Protein AF-A0AAV7IXD5-F1 (afdb_monomer_lite)

pLDDT: mean 86.64, std 13.39, range [49.97, 96.81]

Secondary structure (DSSP, 8-state):
--SHHHHHHHHHHHHHHHHHHHHHHHHHHHHHHHHHHT-HHHHTT-EEE-SSTT---EEEHHHHHHHHTSSSHHHHHHHHHHHHS-HHHHHH-BSS-B--SS-TTSPPBPBP-HHHHHHHH---

Foldseek 3Di:
DPPVVVVVVVVVVVVVVVVVVVVVVVVVVVVVVVVVVVPVVVQQPDWDQFADVPLPQIFGPVLQVVLVPDPDLVSSLVSLCPRRDDPVLVVQADQPW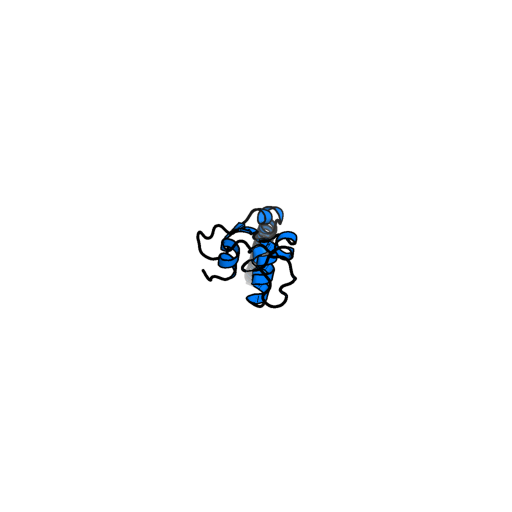AADPVDNPDDTGHHDDVSSVCRSPVHD

Sequence (124 aa):
MHKLLSDDRSLKQILLNLSEDIKLVKRVQLNMLKAQEANPARQTNQQVEIGHQGSNVFVTQQQWDTANSRDSYWSMSVSLIHALFDTEVLLESNLRGGLSKIDKNTPKRPALNPHIVTAITGKP

InterPro domains:
  IPR018379 BEN domain [PS51457] (54-124)

Organism: Cotesia glomerata (NCBI:txid32391)

Structure (mmCIF, N/CA/C/O backbone):
data_AF-A0AAV7IXD5-F1
#
_entry.id   AF-A0AAV7IXD5-F1
#
loop_
_atom_site.group_PDB
_atom_site.id
_atom_site.type_symbol
_atom_site.label_atom_id
_atom_site.label_alt_id
_atom_site.label_comp_id
_atom_site.label_asym_id
_atom_site.label_entity_id
_atom_site.label_seq_id
_atom_site.pdbx_PDB_ins_code
_atom_site.Cartn_x
_atom_site.Cartn_y
_atom_site.Cartn_z
_atom_site.occupancy
_atom_site.B_iso_or_equiv
_atom_site.auth_seq_id
_atom_site.auth_comp_id
_atom_site.auth_asym_id
_atom_site.auth_atom_id
_atom_site.pdbx_PDB_model_num
ATOM 1 N N . MET A 1 1 ? -53.427 -6.142 55.718 1.00 52.75 1 MET A N 1
ATOM 2 C CA . MET A 1 1 ? -52.078 -6.629 55.345 1.00 52.75 1 MET A CA 1
ATOM 3 C C . MET A 1 1 ? -51.808 -6.577 53.823 1.00 52.75 1 MET A C 1
ATOM 5 O O . MET A 1 1 ? -50.949 -7.299 53.350 1.00 52.75 1 MET A O 1
ATOM 9 N N . HIS A 1 2 ? -52.500 -5.724 53.043 1.00 54.69 2 HIS A N 1
ATOM 10 C CA . HIS A 1 2 ? -52.436 -5.738 51.564 1.00 54.69 2 HIS A CA 1
ATOM 11 C C . HIS A 1 2 ? -51.703 -4.537 50.922 1.00 54.69 2 HIS A C 1
ATOM 13 O O . HIS A 1 2 ? -51.354 -4.604 49.750 1.00 54.69 2 HIS A O 1
ATOM 19 N N . LYS A 1 3 ? -51.444 -3.449 51.669 1.00 55.59 3 LYS A N 1
ATOM 20 C CA . LYS A 1 3 ? -50.799 -2.223 51.146 1.00 55.59 3 LYS A CA 1
ATOM 21 C C . LYS A 1 3 ? -49.271 -2.342 51.014 1.00 55.59 3 LYS A C 1
ATOM 23 O O . LYS A 1 3 ? -48.718 -1.948 49.999 1.00 55.59 3 LYS A O 1
ATOM 28 N N . LEU A 1 4 ? -48.616 -2.987 51.983 1.00 53.06 4 LEU A N 1
ATOM 29 C CA . LEU A 1 4 ? -47.150 -3.123 52.053 1.00 53.06 4 LEU A CA 1
ATOM 30 C C . LEU A 1 4 ? -46.530 -3.937 50.899 1.00 53.06 4 LEU A C 1
ATOM 32 O O . LEU A 1 4 ? -45.408 -3.667 50.490 1.00 53.06 4 LEU A O 1
ATOM 36 N N . LEU A 1 5 ? -47.260 -4.910 50.344 1.00 54.75 5 LEU A N 1
ATOM 37 C CA . LEU A 1 5 ? -46.796 -5.737 49.217 1.00 54.75 5 LEU A CA 1
ATOM 38 C C . LEU A 1 5 ? -46.858 -5.010 47.861 1.00 54.75 5 LEU A C 1
ATOM 40 O O . LEU A 1 5 ? -46.148 -5.386 46.930 1.00 54.75 5 LEU A O 1
ATOM 44 N N . SER A 1 6 ? -47.703 -3.982 47.736 1.00 59.38 6 SER A N 1
ATOM 45 C CA . SER A 1 6 ? -47.872 -3.224 46.488 1.00 59.38 6 SER A CA 1
ATOM 46 C C . SER A 1 6 ? -46.777 -2.163 46.304 1.00 59.38 6 SER A C 1
ATOM 48 O O . SER A 1 6 ? -46.357 -1.894 45.175 1.00 59.38 6 SER A O 1
ATOM 50 N N . ASP A 1 7 ? -46.271 -1.618 47.413 1.00 67.38 7 ASP A N 1
ATOM 51 C CA . ASP A 1 7 ? -45.187 -0.630 47.418 1.00 67.38 7 ASP A CA 1
ATOM 52 C C . ASP A 1 7 ? -43.836 -1.266 47.052 1.00 67.38 7 ASP A C 1
ATOM 54 O O . ASP A 1 7 ? -43.111 -0.727 46.217 1.00 67.38 7 ASP A O 1
ATOM 58 N N . ASP A 1 8 ? -43.532 -2.467 47.5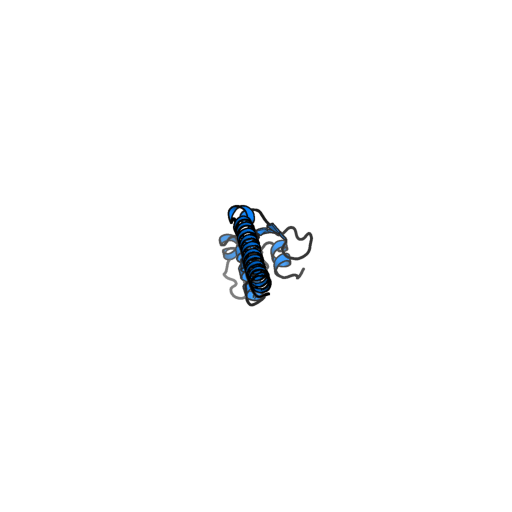59 1.00 77.19 8 ASP A N 1
ATOM 59 C CA . ASP A 1 8 ? -42.291 -3.193 47.227 1.00 77.19 8 ASP A CA 1
ATOM 60 C C . ASP A 1 8 ? -42.208 -3.565 45.734 1.00 77.19 8 ASP A C 1
ATOM 62 O O . ASP A 1 8 ? -41.149 -3.508 45.103 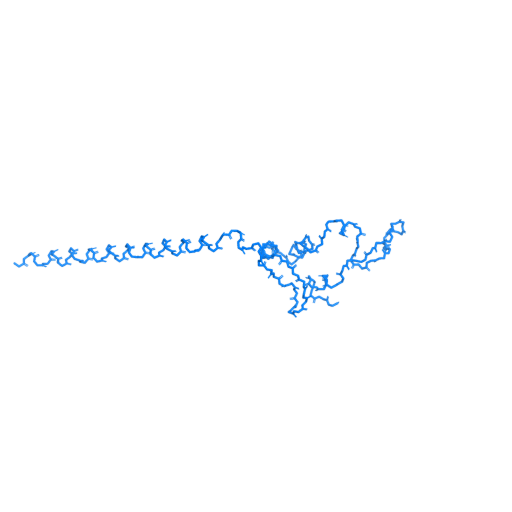1.00 77.19 8 ASP A O 1
ATOM 66 N N . ARG A 1 9 ? -43.355 -3.889 45.122 1.00 78.69 9 ARG A N 1
ATOM 67 C CA . ARG A 1 9 ? -43.435 -4.201 43.689 1.00 78.69 9 ARG A CA 1
ATOM 68 C C . ARG A 1 9 ? -43.195 -2.964 42.821 1.00 78.69 9 ARG A C 1
ATOM 70 O O . ARG A 1 9 ? -42.494 -3.052 41.815 1.00 78.69 9 ARG A O 1
ATOM 77 N N . SER A 1 10 ? -43.729 -1.817 43.238 1.00 82.88 10 SER A N 1
ATOM 78 C CA . SER A 1 10 ? -43.523 -0.531 42.562 1.00 82.88 10 SER A CA 1
ATOM 79 C C . SER A 1 10 ? -42.065 -0.072 42.657 1.00 82.88 10 SER A C 1
ATOM 81 O O . SER A 1 10 ? -41.482 0.343 41.657 1.00 82.88 10 SER A O 1
ATOM 83 N N . LEU A 1 11 ? -41.436 -0.229 43.826 1.00 84.31 11 LEU A N 1
ATOM 84 C CA . LEU A 1 11 ? -40.022 0.101 44.036 1.00 84.31 11 LEU A CA 1
ATOM 85 C C . LEU A 1 11 ? -39.088 -0.755 43.172 1.00 84.31 11 LEU A C 1
ATOM 87 O O . LEU A 1 11 ? -38.152 -0.229 42.567 1.00 84.31 11 LEU A O 1
ATOM 91 N N . LYS A 1 12 ? -39.371 -2.056 43.037 1.00 85.81 12 LYS A N 1
ATOM 92 C CA . LYS A 1 12 ? -38.623 -2.944 42.131 1.00 85.81 12 LYS A CA 1
ATOM 93 C C . LYS A 1 12 ? -38.723 -2.503 40.675 1.00 85.81 12 LYS A C 1
ATOM 95 O O . LYS A 1 12 ? -37.719 -2.523 39.968 1.00 85.81 12 LYS A O 1
ATOM 100 N N . GLN A 1 13 ? -39.902 -2.067 40.235 1.00 88.75 13 GLN A N 1
ATOM 101 C CA . GLN A 1 13 ? -40.084 -1.587 38.867 1.00 88.75 13 GLN A CA 1
ATOM 102 C C . GLN A 1 13 ? -39.314 -0.285 38.607 1.00 88.75 13 GLN A C 1
ATOM 104 O O . GLN A 1 13 ? -38.688 -0.141 37.560 1.00 88.75 13 GLN A O 1
ATOM 109 N N . ILE A 1 14 ? -39.303 0.635 39.575 1.00 90.31 14 ILE A N 1
ATOM 110 C CA . ILE A 1 14 ? -38.534 1.884 39.489 1.00 90.31 14 ILE A CA 1
ATOM 111 C C . ILE A 1 14 ? -37.032 1.589 39.387 1.00 90.31 14 ILE A C 1
ATOM 113 O O . ILE A 1 14 ? -36.350 2.153 38.533 1.00 90.31 14 ILE A O 1
ATOM 117 N N . LEU A 1 15 ? -36.518 0.666 40.206 1.00 90.00 15 LEU A N 1
ATOM 118 C CA . LEU A 1 15 ? -35.109 0.261 40.167 1.00 90.00 15 LEU A CA 1
ATOM 119 C C . LEU A 1 15 ? -34.715 -0.389 38.834 1.00 90.00 15 LEU A C 1
ATOM 121 O O . LEU A 1 15 ? -33.623 -0.132 38.327 1.00 90.00 15 LEU A O 1
ATOM 125 N N . LEU A 1 16 ? -35.596 -1.208 38.253 1.00 92.94 16 LEU A N 1
ATOM 126 C CA . LEU A 1 16 ? -35.364 -1.821 36.944 1.00 92.94 16 LEU A CA 1
ATOM 127 C C . LEU A 1 16 ? -35.282 -0.770 35.835 1.00 92.94 16 LEU A C 1
ATOM 129 O O . LEU A 1 16 ? -34.352 -0.809 35.030 1.00 92.94 16 LEU A O 1
ATOM 133 N N . ASN A 1 17 ? -36.201 0.195 35.835 1.00 93.06 17 ASN A N 1
ATOM 134 C CA . ASN A 1 17 ? -36.212 1.268 34.844 1.00 93.06 17 ASN A CA 1
ATOM 135 C C . ASN A 1 17 ? -34.941 2.129 34.950 1.00 93.06 17 ASN A C 1
ATOM 137 O O . ASN A 1 17 ? -34.257 2.340 33.953 1.00 93.06 17 ASN A O 1
ATOM 141 N N . LEU A 1 18 ? -34.547 2.513 36.171 1.00 94.56 18 LEU A N 1
ATOM 142 C CA . LEU A 1 18 ? -33.308 3.261 36.410 1.00 94.56 18 LEU A CA 1
ATOM 143 C C . LEU A 1 18 ? -32.058 2.492 35.958 1.00 94.56 18 LEU A C 1
ATOM 145 O O . LEU A 1 18 ? -31.110 3.088 35.448 1.00 94.56 18 LEU A O 1
ATOM 149 N N . SER A 1 19 ? -32.036 1.166 36.125 1.00 95.88 19 SER A N 1
ATOM 150 C CA . SER A 1 19 ? -30.926 0.336 35.649 1.00 95.88 19 SER A CA 1
ATOM 151 C C . SER A 1 19 ? -30.793 0.378 34.125 1.00 95.88 19 SER A C 1
ATOM 153 O O . SER A 1 19 ? -29.679 0.498 33.609 1.00 95.88 19 SER A O 1
ATOM 155 N N . GLU A 1 20 ? -31.911 0.304 33.402 1.00 96.12 20 GLU A N 1
ATOM 156 C CA . GLU A 1 20 ? -31.912 0.391 31.940 1.00 96.12 20 GLU A CA 1
ATOM 157 C C . GLU A 1 20 ? -31.521 1.784 31.443 1.00 96.12 20 GLU A C 1
ATOM 159 O O . GLU A 1 20 ? -30.685 1.889 30.541 1.00 96.12 20 GLU A O 1
ATOM 164 N N . ASP A 1 21 ? -32.001 2.845 32.093 1.00 95.56 21 ASP A N 1
ATOM 165 C CA . ASP A 1 21 ? -31.625 4.221 31.757 1.00 95.56 21 ASP A CA 1
ATOM 166 C C . ASP A 1 21 ? -30.113 4.443 31.921 1.00 95.56 21 ASP A C 1
ATOM 168 O O . ASP A 1 21 ? -29.449 4.975 31.028 1.00 95.56 21 ASP A O 1
ATOM 172 N N . ILE A 1 22 ? -29.516 3.940 33.009 1.00 96.69 22 ILE A N 1
ATOM 173 C CA . ILE A 1 22 ? -28.062 4.006 33.228 1.00 96.69 22 ILE A CA 1
ATOM 174 C C . ILE A 1 22 ? -27.299 3.253 32.129 1.00 96.69 22 ILE A C 1
ATOM 176 O O . ILE A 1 22 ? -26.264 3.728 31.646 1.00 96.69 22 ILE A O 1
ATOM 180 N N . LYS A 1 23 ? -27.782 2.077 31.710 1.00 95.94 23 LYS A N 1
ATOM 181 C CA . LYS A 1 23 ? -27.164 1.319 30.608 1.00 95.94 23 LYS A CA 1
ATOM 182 C C . LYS A 1 23 ? -27.275 2.065 29.282 1.00 95.94 23 LYS A C 1
ATOM 184 O O . LYS A 1 23 ? -26.356 1.976 28.465 1.00 95.94 23 LYS A O 1
ATOM 189 N N . LEU A 1 24 ? -28.384 2.761 29.044 1.00 95.38 24 LEU A N 1
ATOM 190 C CA . LEU A 1 24 ? -28.589 3.548 27.834 1.00 95.38 24 LEU A CA 1
ATOM 191 C C . LEU A 1 24 ? -27.624 4.736 27.791 1.00 95.38 24 LEU A C 1
ATOM 193 O O . LEU A 1 24 ? -26.913 4.899 26.801 1.00 95.38 24 LEU A O 1
ATOM 197 N N . VAL A 1 25 ? -27.512 5.490 28.888 1.00 95.81 25 VAL A N 1
ATOM 198 C CA . VAL A 1 25 ? -26.577 6.621 29.007 1.00 95.81 25 VAL A CA 1
ATOM 199 C C . VAL A 1 25 ? -25.138 6.169 28.757 1.00 95.81 25 VAL A C 1
ATOM 201 O O . VAL A 1 25 ? -24.434 6.775 27.951 1.00 95.81 25 VAL A O 1
ATOM 204 N N . LYS A 1 26 ? -24.714 5.046 29.355 1.00 94.12 26 LYS A N 1
ATOM 205 C CA . LYS A 1 26 ? -23.372 4.483 29.122 1.00 94.12 26 LYS A CA 1
ATOM 206 C C . LYS A 1 26 ? -23.129 4.127 27.655 1.00 94.12 26 LYS A C 1
ATOM 208 O O . LYS A 1 26 ? -22.051 4.403 27.133 1.00 94.12 26 LYS A O 1
ATOM 213 N N . ARG A 1 27 ? -24.117 3.531 26.978 1.00 93.56 27 ARG A N 1
ATOM 214 C CA . ARG A 1 27 ? -24.021 3.188 25.548 1.00 93.56 27 ARG A CA 1
ATOM 215 C C . ARG A 1 27 ? -23.920 4.434 24.673 1.00 93.56 27 ARG A C 1
ATOM 217 O O . ARG A 1 27 ? -23.063 4.496 23.798 1.00 93.56 27 ARG A O 1
ATOM 224 N N . VAL A 1 28 ? -24.755 5.433 24.936 1.00 94.38 28 VAL A N 1
ATOM 225 C CA . VAL A 1 28 ? -24.750 6.713 24.218 1.00 94.38 28 VAL A CA 1
ATOM 226 C C . VAL A 1 28 ? -23.404 7.425 24.383 1.00 94.38 28 VAL A C 1
ATOM 228 O O . VAL A 1 28 ? -22.828 7.892 23.402 1.00 94.38 28 VAL A O 1
ATOM 231 N N . GLN A 1 29 ? -22.846 7.427 25.592 1.00 91.94 29 GLN A N 1
ATOM 232 C CA . GLN A 1 29 ? -21.548 8.035 25.869 1.00 91.94 29 GLN A CA 1
ATOM 233 C C . GLN A 1 29 ? -20.390 7.288 25.194 1.00 91.94 29 GLN A C 1
ATOM 235 O O . GLN A 1 29 ? -19.508 7.920 24.618 1.00 91.94 29 GLN A O 1
ATOM 240 N N . LEU A 1 30 ? -20.424 5.951 25.175 1.00 88.69 30 LEU A N 1
ATOM 241 C CA . LEU A 1 30 ? -19.442 5.141 24.450 1.00 88.69 30 LEU A CA 1
ATOM 242 C C . LEU A 1 30 ? -19.484 5.404 22.937 1.00 88.69 30 LEU A C 1
ATOM 244 O O . LEU A 1 30 ? -18.442 5.496 22.293 1.00 88.69 30 LEU A O 1
ATOM 248 N N . ASN A 1 31 ? -20.681 5.557 22.369 1.00 87.75 31 ASN A N 1
ATOM 249 C CA . ASN A 1 31 ? -20.842 5.868 20.951 1.00 87.75 31 ASN A CA 1
ATOM 250 C C . ASN A 1 31 ? -20.339 7.278 20.614 1.00 87.75 31 ASN A C 1
ATOM 252 O O . ASN A 1 31 ? -19.696 7.456 19.583 1.00 87.75 31 ASN A O 1
ATOM 256 N N . MET A 1 32 ? -20.564 8.261 21.494 1.00 84.56 32 MET A N 1
ATOM 257 C CA . MET A 1 32 ? -20.002 9.606 21.331 1.00 84.56 32 MET A CA 1
ATOM 258 C C . MET A 1 32 ? -18.468 9.606 21.366 1.00 84.56 32 MET A C 1
ATOM 260 O O . MET A 1 32 ? -17.853 10.290 20.554 1.00 84.56 32 MET A O 1
ATOM 264 N N . LEU A 1 33 ? -17.845 8.816 22.247 1.00 82.38 33 LEU A N 1
ATOM 265 C CA . LEU A 1 33 ? -16.383 8.682 22.298 1.00 82.38 33 LEU A CA 1
ATOM 266 C C . LEU A 1 33 ? -15.822 8.067 21.008 1.00 82.38 33 LEU A C 1
ATOM 268 O O . LEU A 1 33 ? -14.908 8.629 20.410 1.00 82.38 33 LEU A O 1
ATOM 272 N N . LYS A 1 34 ? -16.430 6.984 20.510 1.00 80.75 34 LYS A N 1
ATOM 273 C CA . LYS A 1 34 ? -16.043 6.369 19.227 1.00 80.75 34 LYS A CA 1
ATOM 274 C C . LYS A 1 34 ? -16.206 7.327 18.043 1.00 80.75 34 LYS A C 1
ATOM 276 O O . LYS A 1 34 ? -15.369 7.348 17.148 1.00 80.75 34 LYS A O 1
ATOM 281 N N . ALA A 1 35 ? -17.260 8.144 18.039 1.00 75.75 35 ALA A N 1
ATOM 282 C CA . ALA A 1 35 ? -17.473 9.152 17.002 1.00 75.75 35 ALA A CA 1
ATOM 283 C C . ALA A 1 35 ? -16.428 10.287 17.052 1.00 75.75 35 ALA A C 1
ATOM 285 O O . ALA A 1 35 ? -16.067 10.826 16.010 1.00 75.75 35 ALA A O 1
ATOM 286 N N . GLN A 1 36 ? -15.912 10.631 18.239 1.00 66.88 36 GLN A N 1
ATOM 287 C CA . GLN A 1 36 ? -14.812 11.593 18.397 1.00 66.88 36 GLN A CA 1
ATOM 288 C C . GLN A 1 36 ? -13.450 11.017 17.975 1.00 66.88 36 GLN A C 1
ATOM 290 O O . GLN A 1 36 ? -12.603 11.763 17.483 1.00 66.88 36 GLN A O 1
ATOM 295 N N . GLU A 1 37 ? -13.230 9.711 18.142 1.00 61.53 37 GLU A N 1
ATOM 296 C CA . GLU A 1 37 ? -12.052 9.007 17.609 1.00 61.53 37 GLU A CA 1
ATOM 297 C C . GLU A 1 37 ? -12.102 8.870 16.084 1.00 61.53 37 GLU A C 1
ATOM 299 O O . GLU A 1 37 ? -11.074 8.982 15.422 1.00 61.53 37 GLU A O 1
ATOM 304 N N . ALA A 1 38 ? -13.300 8.728 15.513 1.00 60.94 38 ALA A N 1
ATOM 305 C CA . ALA A 1 38 ? -13.532 8.691 14.070 1.00 60.94 38 ALA A CA 1
ATOM 306 C C . ALA A 1 38 ? -13.378 10.059 13.374 1.00 60.94 38 ALA A C 1
ATOM 308 O O . ALA A 1 38 ? -13.773 10.202 12.220 1.00 60.94 38 ALA A O 1
ATOM 309 N N . ASN A 1 39 ? -12.835 11.077 14.053 1.00 54.88 39 ASN A N 1
ATOM 310 C CA . ASN A 1 39 ? -12.602 12.387 13.463 1.00 54.88 39 ASN A CA 1
ATOM 311 C C . ASN A 1 39 ? -11.527 12.259 12.360 1.00 54.88 39 ASN A C 1
ATOM 313 O O . ASN A 1 39 ? -10.348 12.057 12.683 1.00 54.88 39 ASN A O 1
ATOM 317 N N . PRO A 1 40 ? -11.888 12.376 11.066 1.00 54.62 40 PRO A N 1
ATOM 318 C CA . PRO A 1 40 ? -11.000 12.032 9.952 1.00 54.62 40 PRO A CA 1
ATOM 319 C C . PRO A 1 40 ? -9.725 12.885 9.935 1.00 54.62 40 PRO A C 1
ATOM 321 O O . PRO A 1 40 ? -8.683 12.433 9.476 1.00 54.62 40 PRO A O 1
ATOM 324 N N . ALA A 1 41 ? -9.767 14.081 10.530 1.00 53.16 41 ALA A N 1
ATOM 325 C CA . ALA A 1 41 ? -8.625 14.986 10.654 1.00 53.16 41 ALA A CA 1
ATOM 326 C C . ALA A 1 41 ? -7.500 14.492 11.591 1.00 53.16 41 ALA A C 1
ATOM 328 O O . ALA A 1 41 ? -6.398 15.032 11.544 1.00 53.16 41 ALA A O 1
ATOM 329 N N . ARG A 1 42 ? -7.744 13.501 12.466 1.00 52.81 42 ARG A N 1
ATOM 330 C CA . ARG A 1 42 ? -6.688 12.893 13.305 1.00 52.81 42 ARG A CA 1
ATOM 331 C C . ARG A 1 42 ? -6.038 11.675 12.649 1.00 52.81 42 ARG A C 1
ATOM 333 O O . ARG A 1 42 ? -4.865 11.416 12.902 1.00 52.81 42 ARG A O 1
ATOM 340 N N . 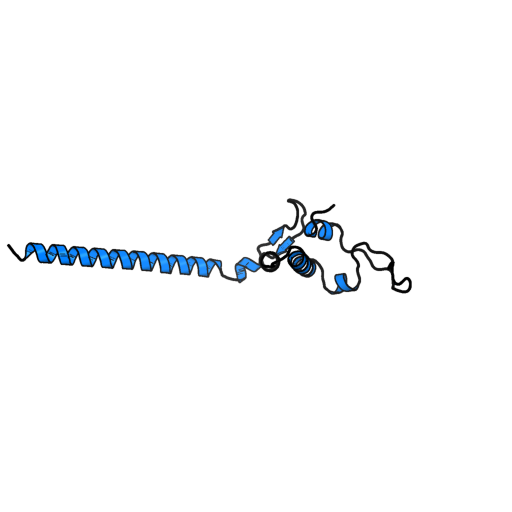GLN A 1 43 ? -6.768 10.965 11.790 1.00 54.06 43 GLN A N 1
ATOM 341 C CA . GLN A 1 43 ? -6.254 9.794 11.071 1.00 54.06 43 GLN A CA 1
ATOM 342 C C . GLN A 1 43 ? -5.279 10.171 9.945 1.00 54.06 43 GLN A C 1
ATOM 3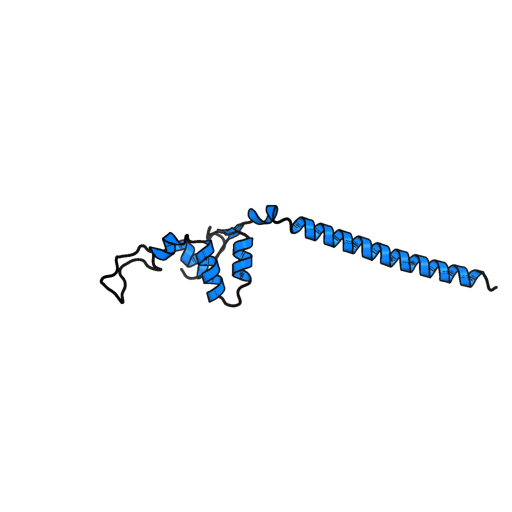44 O O . GLN A 1 43 ? -4.426 9.365 9.584 1.00 54.06 43 GLN A O 1
ATOM 349 N N . THR A 1 44 ? -5.334 11.404 9.430 1.00 53.78 44 THR A N 1
ATOM 350 C CA . THR A 1 44 ? -4.472 11.861 8.323 1.00 53.78 44 THR A CA 1
ATOM 351 C C . THR A 1 44 ? -2.980 11.926 8.660 1.00 53.78 44 THR A C 1
ATOM 353 O O . THR A 1 44 ? -2.169 11.900 7.741 1.00 53.78 44 THR A O 1
ATOM 356 N N . ASN A 1 45 ? -2.600 11.984 9.944 1.00 63.91 45 ASN A N 1
ATOM 357 C CA . ASN A 1 45 ? -1.194 12.098 10.363 1.00 63.91 45 ASN A CA 1
ATOM 358 C C . ASN A 1 45 ? -0.603 10.809 10.947 1.00 63.91 45 ASN A C 1
ATOM 360 O O . ASN A 1 45 ? 0.584 10.784 11.272 1.00 63.91 45 ASN A O 1
ATOM 364 N N . GLN A 1 46 ? -1.395 9.747 11.110 1.00 84.81 46 GLN A N 1
ATOM 365 C CA . GLN A 1 46 ? -0.851 8.461 11.536 1.00 84.81 46 GLN A CA 1
ATOM 366 C C . GLN A 1 46 ? -0.195 7.774 10.337 1.00 84.81 46 GLN A C 1
ATOM 368 O O . GLN A 1 46 ? -0.828 7.575 9.299 1.00 84.81 46 GLN A O 1
ATOM 373 N N . GLN A 1 47 ? 1.089 7.453 10.481 1.00 92.12 47 GLN A N 1
ATOM 374 C CA . GLN A 1 47 ? 1.869 6.716 9.493 1.00 92.12 47 GLN A CA 1
ATOM 375 C C . GLN A 1 47 ? 2.071 5.274 9.956 1.00 92.12 47 GLN A C 1
ATOM 377 O O . GLN A 1 47 ? 2.270 5.017 11.143 1.00 92.12 47 GLN A O 1
ATOM 382 N N . VAL A 1 48 ? 2.038 4.348 9.003 1.00 94.38 48 VAL A N 1
ATOM 383 C CA . VAL A 1 48 ? 2.276 2.919 9.205 1.00 94.38 48 VAL A CA 1
ATOM 384 C C . VAL A 1 48 ? 3.542 2.540 8.453 1.00 94.38 48 VAL A C 1
ATOM 386 O O . VAL A 1 48 ? 3.664 2.829 7.262 1.00 94.38 48 VAL A O 1
ATOM 389 N N . GLU A 1 49 ? 4.482 1.908 9.153 1.00 94.56 49 GLU A N 1
ATOM 390 C CA . GLU A 1 49 ? 5.690 1.345 8.550 1.00 94.56 49 GLU A CA 1
ATOM 391 C C . GLU A 1 49 ? 5.357 0.034 7.816 1.00 94.56 49 GLU A C 1
ATOM 393 O O . GLU A 1 49 ? 4.652 -0.825 8.348 1.00 94.56 49 GLU A O 1
ATOM 398 N N . ILE A 1 50 ? 5.859 -0.122 6.592 1.00 93.94 50 ILE A N 1
ATOM 399 C CA . ILE A 1 50 ? 5.570 -1.241 5.691 1.00 93.94 50 ILE A CA 1
ATOM 400 C C . ILE A 1 50 ? 6.775 -2.165 5.577 1.00 93.94 50 ILE A C 1
ATOM 402 O O . ILE A 1 50 ? 7.868 -1.731 5.242 1.00 93.94 50 ILE A O 1
ATOM 406 N N . GLY A 1 51 ? 6.556 -3.468 5.748 1.00 88.19 51 GLY A N 1
ATOM 407 C CA . GLY A 1 51 ? 7.602 -4.483 5.640 1.00 88.19 51 GLY A CA 1
ATOM 408 C C . GLY A 1 51 ? 8.110 -4.911 7.014 1.00 88.19 51 GLY A C 1
ATOM 409 O O . GLY A 1 51 ? 7.315 -5.211 7.903 1.00 88.19 51 GLY A O 1
ATOM 410 N N . HIS A 1 52 ? 9.430 -4.994 7.184 1.00 86.25 52 HIS A N 1
ATOM 411 C CA . HIS A 1 52 ? 10.035 -5.300 8.482 1.00 86.25 52 HIS A CA 1
ATOM 412 C C . HIS A 1 52 ? 10.211 -4.025 9.317 1.00 86.25 52 HIS A C 1
ATOM 414 O O . HIS A 1 52 ? 10.309 -2.922 8.776 1.00 86.25 52 HIS A O 1
ATOM 420 N N . GLN A 1 53 ? 10.285 -4.182 10.639 1.00 86.38 53 GLN A N 1
ATOM 421 C CA . GLN A 1 53 ? 10.611 -3.084 11.547 1.00 86.38 53 GLN A CA 1
ATOM 422 C C . GLN A 1 53 ? 11.972 -2.477 11.174 1.00 86.38 53 GLN A C 1
ATOM 424 O O . GLN A 1 53 ? 12.965 -3.203 11.101 1.00 86.38 53 GLN A O 1
ATOM 429 N N . GLY A 1 54 ? 12.025 -1.162 10.959 1.00 87.38 54 GLY A N 1
ATOM 430 C CA . GLY A 1 54 ? 13.228 -0.461 10.500 1.00 87.38 54 GLY A CA 1
ATOM 431 C C . GLY A 1 54 ? 13.393 -0.412 8.977 1.00 87.38 54 GLY A C 1
ATOM 432 O O . GLY A 1 54 ? 14.418 0.070 8.489 1.00 87.38 54 GLY A O 1
ATOM 433 N N . SER A 1 55 ? 12.396 -0.865 8.216 1.00 89.88 55 SER A N 1
ATOM 434 C CA . SER A 1 55 ? 12.334 -0.647 6.770 1.00 89.88 55 SER A CA 1
ATOM 435 C C . SER A 1 55 ? 12.270 0.837 6.411 1.00 89.88 55 SER A C 1
ATOM 437 O O . SER A 1 55 ? 12.679 1.195 5.321 1.00 89.88 55 SER A O 1
ATOM 439 N N . ASN A 1 56 ? 11.797 1.727 7.286 1.00 93.50 56 ASN A N 1
ATOM 440 C CA . ASN A 1 56 ? 11.651 3.160 7.009 1.00 93.50 56 ASN A CA 1
ATOM 441 C C . ASN A 1 56 ? 10.824 3.485 5.744 1.00 93.50 56 ASN A C 1
ATOM 443 O O . ASN A 1 56 ? 11.027 4.524 5.113 1.00 93.50 56 ASN A O 1
ATOM 447 N N . VAL A 1 57 ? 9.902 2.602 5.350 1.00 95.44 57 VAL A N 1
ATOM 448 C CA . VAL A 1 57 ? 8.949 2.838 4.258 1.00 95.44 57 VAL A CA 1
ATOM 449 C C . VAL A 1 57 ? 7.580 3.048 4.880 1.00 95.44 57 VAL A C 1
ATOM 451 O O . VAL A 1 57 ? 7.060 2.146 5.528 1.00 95.44 57 VAL A O 1
ATOM 454 N N . PHE A 1 58 ? 6.994 4.229 4.698 1.00 95.88 58 PHE A N 1
ATOM 455 C CA . PHE A 1 58 ? 5.769 4.616 5.393 1.00 95.88 58 PHE A CA 1
ATOM 456 C C . PHE A 1 58 ? 4.635 4.926 4.421 1.00 95.88 58 PHE A C 1
ATOM 458 O O . PHE A 1 58 ? 4.847 5.525 3.369 1.00 95.88 58 PHE A O 1
ATOM 465 N N . VAL A 1 59 ? 3.419 4.569 4.822 1.00 95.75 59 VAL A N 1
ATOM 466 C CA . VAL A 1 59 ? 2.162 5.008 4.197 1.00 95.75 59 VAL A CA 1
ATOM 467 C C . VAL A 1 59 ? 1.266 5.638 5.259 1.00 95.75 59 VAL A C 1
ATOM 469 O O . VAL A 1 59 ? 1.488 5.453 6.456 1.00 95.75 59 VAL A O 1
ATOM 472 N N . THR A 1 60 ? 0.238 6.379 4.856 1.00 95.12 60 THR A N 1
ATOM 473 C CA . THR A 1 60 ? -0.772 6.856 5.812 1.00 95.12 60 THR A CA 1
ATOM 474 C C . THR A 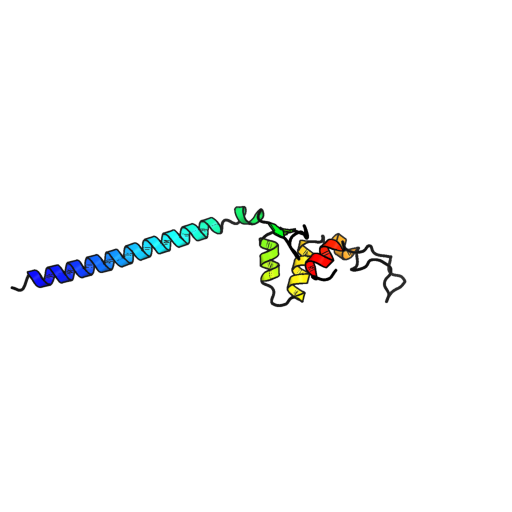1 60 ? -1.617 5.696 6.336 1.00 95.12 60 THR A C 1
ATOM 476 O O . THR A 1 60 ? -1.794 4.683 5.657 1.00 95.12 60 THR A O 1
ATOM 479 N N . GLN A 1 61 ? -2.208 5.858 7.521 1.00 93.50 61 GLN A N 1
ATOM 480 C CA . GLN A 1 61 ? -3.136 4.875 8.084 1.00 93.50 61 GLN A CA 1
ATOM 481 C C . GLN A 1 61 ? -4.277 4.551 7.107 1.00 93.50 61 GLN A C 1
ATOM 483 O O . GLN A 1 61 ? -4.601 3.388 6.899 1.00 93.50 61 GLN A O 1
ATOM 488 N N . GLN A 1 62 ? -4.822 5.560 6.420 1.00 93.44 62 GLN A N 1
ATOM 489 C CA . GLN A 1 62 ? -5.875 5.362 5.421 1.00 93.44 62 GLN A CA 1
ATOM 490 C C . GLN A 1 62 ? -5.407 4.510 4.228 1.00 93.44 62 GLN A C 1
ATOM 492 O O . GLN A 1 62 ? -6.145 3.644 3.752 1.00 93.44 62 GLN A O 1
ATOM 497 N N . GLN A 1 63 ? -4.194 4.755 3.723 1.00 94.94 63 GLN A N 1
ATOM 498 C CA . GLN A 1 63 ? -3.608 3.956 2.643 1.00 94.94 63 GLN A CA 1
ATOM 499 C C . GLN A 1 63 ? -3.371 2.512 3.096 1.00 94.94 63 GLN A C 1
ATOM 501 O O . GLN A 1 63 ? -3.663 1.581 2.343 1.00 94.94 63 GLN A O 1
ATOM 506 N N . TRP A 1 64 ? -2.908 2.324 4.335 1.00 95.25 64 TRP A N 1
ATOM 507 C CA . TRP A 1 64 ? -2.749 1.005 4.937 1.00 95.25 64 TRP A CA 1
ATOM 508 C C . TRP A 1 64 ? -4.082 0.266 5.063 1.00 95.25 64 TRP A C 1
ATOM 510 O O . TRP A 1 64 ? -4.196 -0.851 4.571 1.00 95.25 64 TRP A O 1
ATOM 520 N N . ASP A 1 65 ? -5.112 0.893 5.630 1.00 95.00 65 ASP A N 1
ATOM 521 C CA . ASP A 1 65 ? -6.434 0.278 5.798 1.00 95.00 65 ASP A CA 1
ATOM 522 C C . ASP A 1 65 ? -7.058 -0.090 4.437 1.00 95.00 65 ASP A C 1
ATOM 524 O O . ASP A 1 65 ? -7.660 -1.155 4.265 1.00 95.00 65 ASP A O 1
ATOM 528 N N . THR A 1 66 ? -6.849 0.754 3.422 1.00 95.56 66 THR A N 1
ATOM 529 C CA . THR A 1 66 ? -7.274 0.493 2.036 1.00 95.56 66 THR A CA 1
ATOM 530 C C . THR A 1 66 ? -6.539 -0.696 1.413 1.00 95.56 66 THR A C 1
ATOM 532 O O . THR A 1 66 ? -7.128 -1.444 0.631 1.00 95.56 66 THR A O 1
ATOM 535 N N . ALA A 1 67 ? -5.258 -0.885 1.731 1.00 95.62 67 ALA A N 1
ATOM 536 C CA . ALA A 1 67 ? -4.487 -2.028 1.258 1.00 95.62 67 ALA A CA 1
ATOM 537 C C . ALA A 1 67 ? -4.851 -3.310 2.023 1.00 95.62 67 ALA A C 1
ATOM 539 O O . ALA A 1 67 ? -5.022 -4.364 1.415 1.00 95.62 67 ALA A O 1
ATOM 540 N N . ASN A 1 68 ? -5.017 -3.211 3.341 1.00 95.25 68 ASN A N 1
ATOM 541 C CA . ASN A 1 68 ? -5.304 -4.330 4.235 1.00 95.25 68 ASN A CA 1
ATOM 542 C C . ASN A 1 68 ? -6.742 -4.860 4.092 1.00 95.25 68 ASN A C 1
ATOM 544 O O . ASN A 1 68 ? -7.014 -6.007 4.425 1.00 95.25 68 ASN A O 1
ATOM 548 N N . SER A 1 69 ? -7.664 -4.051 3.564 1.00 96.19 69 SER A N 1
ATOM 549 C CA . SER A 1 69 ? -9.033 -4.475 3.232 1.00 96.19 69 SER A CA 1
ATOM 550 C C . SER A 1 69 ? -9.148 -5.272 1.925 1.00 96.19 69 SER A C 1
ATOM 552 O O . SER A 1 69 ? -10.252 -5.652 1.545 1.00 96.19 69 SER A O 1
ATOM 554 N N . ARG A 1 70 ? -8.043 -5.516 1.204 1.00 96.19 70 ARG A N 1
ATOM 555 C CA . ARG A 1 70 ? -8.053 -6.266 -0.061 1.00 96.19 70 ARG A CA 1
ATOM 556 C C . ARG A 1 70 ? -8.043 -7.777 0.174 1.00 96.19 70 ARG A C 1
ATOM 558 O O . ARG A 1 70 ? -7.302 -8.276 1.011 1.00 96.19 70 ARG A O 1
ATOM 565 N N . ASP A 1 71 ? -8.771 -8.511 -0.664 1.00 95.06 71 ASP A N 1
ATOM 566 C CA . ASP A 1 71 ? -9.011 -9.954 -0.483 1.00 95.06 71 ASP A CA 1
ATOM 567 C C . ASP A 1 71 ? -7.819 -10.859 -0.839 1.00 95.06 71 ASP A C 1
ATOM 569 O O . ASP A 1 71 ? -7.848 -12.068 -0.609 1.00 95.06 71 ASP A O 1
ATOM 573 N N . SER A 1 72 ? -6.764 -10.307 -1.443 1.00 95.56 72 SER A N 1
ATOM 574 C CA . SER A 1 72 ? -5.568 -11.067 -1.811 1.00 95.56 72 SER A CA 1
ATOM 575 C C . SER A 1 72 ? -4.288 -10.266 -1.617 1.00 95.56 72 SER A C 1
ATOM 577 O O . SER A 1 72 ? -4.270 -9.041 -1.783 1.00 95.56 72 SER A O 1
ATOM 579 N N . TYR A 1 73 ? -3.188 -10.984 -1.376 1.00 91.44 73 TYR A N 1
ATOM 580 C CA . TYR A 1 73 ? -1.847 -10.401 -1.314 1.00 91.44 73 TYR A CA 1
ATOM 581 C C . TYR A 1 73 ? -1.507 -9.598 -2.570 1.00 91.44 73 TYR A C 1
ATOM 583 O O . TYR A 1 73 ? -0.980 -8.499 -2.464 1.00 91.44 73 TYR A O 1
ATOM 591 N N . TRP A 1 74 ? -1.871 -10.097 -3.755 1.00 93.94 74 TRP A N 1
ATOM 592 C CA . TRP A 1 74 ? -1.643 -9.378 -5.007 1.00 93.94 74 TRP A CA 1
ATOM 593 C C . TRP A 1 74 ? -2.361 -8.024 -5.026 1.00 93.94 74 TRP A C 1
ATOM 595 O O . TRP A 1 74 ? -1.739 -6.991 -5.267 1.00 93.94 74 TRP A O 1
ATOM 605 N N . SER A 1 75 ? -3.661 -8.011 -4.723 1.00 95.56 75 SER A N 1
ATOM 606 C CA . SER A 1 75 ? -4.447 -6.772 -4.681 1.00 95.56 75 SER A CA 1
ATOM 607 C C . SER A 1 75 ? -3.974 -5.803 -3.594 1.00 95.56 75 SER A C 1
ATOM 609 O O . SER A 1 75 ? -3.968 -4.594 -3.822 1.00 95.56 75 SER A O 1
ATOM 611 N N . MET A 1 76 ? -3.531 -6.319 -2.444 1.00 95.88 76 MET A N 1
ATOM 612 C CA . MET A 1 76 ? -2.911 -5.519 -1.387 1.00 95.88 76 MET A CA 1
ATOM 613 C C . MET A 1 76 ? -1.610 -4.875 -1.885 1.00 95.88 76 MET A C 1
ATOM 615 O O . MET A 1 76 ? -1.440 -3.665 -1.752 1.00 95.88 76 MET A O 1
ATOM 619 N N . SER A 1 77 ? -0.723 -5.646 -2.525 1.00 94.88 77 SER A N 1
ATOM 620 C CA . SER A 1 77 ? 0.530 -5.133 -3.088 1.00 94.88 77 SER A CA 1
ATOM 621 C C . SER A 1 77 ? 0.292 -4.064 -4.153 1.00 94.88 77 SER A C 1
ATOM 623 O O . SER A 1 77 ? 0.968 -3.043 -4.125 1.00 94.88 77 SER A O 1
ATOM 625 N N . VAL A 1 78 ? -0.683 -4.238 -5.053 1.00 95.50 78 VAL A N 1
ATOM 626 C CA . VAL A 1 78 ? -1.038 -3.204 -6.045 1.00 95.50 78 VAL A CA 1
ATOM 627 C C . VAL A 1 78 ? -1.503 -1.919 -5.352 1.00 95.50 78 VAL A C 1
ATOM 629 O O . VAL A 1 78 ? -1.068 -0.831 -5.725 1.00 95.50 78 VAL A O 1
ATOM 632 N N . SER A 1 79 ? -2.326 -2.033 -4.305 1.00 96.81 79 SER A N 1
ATOM 633 C CA . SER A 1 79 ? -2.764 -0.873 -3.519 1.00 96.81 79 SER A CA 1
ATOM 634 C C . SER A 1 79 ? -1.586 -0.145 -2.859 1.00 96.81 79 SER A C 1
ATOM 636 O O . SER A 1 79 ? -1.554 1.083 -2.864 1.00 96.81 79 SER A O 1
ATOM 638 N N . LEU A 1 80 ? -0.606 -0.881 -2.325 1.00 96.38 80 LEU A N 1
ATOM 639 C CA . LEU A 1 80 ? 0.601 -0.300 -1.725 1.00 96.38 80 LEU A CA 1
ATOM 640 C C . LEU A 1 80 ? 1.527 0.331 -2.770 1.00 96.38 80 LEU A C 1
ATOM 642 O O . LEU A 1 80 ? 2.082 1.395 -2.516 1.00 96.38 80 LEU A O 1
ATOM 646 N N . ILE A 1 81 ? 1.663 -0.271 -3.956 1.00 96.31 81 ILE A N 1
ATOM 647 C CA . ILE A 1 81 ? 2.448 0.297 -5.063 1.00 96.31 81 ILE A CA 1
ATOM 648 C C . ILE A 1 81 ? 1.912 1.683 -5.435 1.00 96.31 81 ILE A C 1
ATOM 650 O O . ILE A 1 81 ? 2.697 2.618 -5.548 1.00 96.31 81 ILE A O 1
ATOM 654 N N . HIS A 1 82 ? 0.592 1.840 -5.554 1.00 96.25 82 HIS A N 1
ATOM 655 C CA . HIS A 1 82 ? -0.024 3.141 -5.839 1.00 96.25 82 HIS A CA 1
ATOM 656 C C . HIS A 1 82 ? 0.084 4.150 -4.690 1.00 96.25 82 HIS A C 1
ATOM 658 O O . HIS A 1 82 ? -0.003 5.349 -4.929 1.00 96.25 82 HIS A O 1
ATOM 664 N N . ALA A 1 83 ? 0.248 3.687 -3.450 1.00 96.00 83 ALA A N 1
ATOM 665 C CA . ALA A 1 83 ? 0.462 4.567 -2.304 1.00 96.00 83 ALA A CA 1
ATOM 666 C C . ALA A 1 83 ? 1.915 5.061 -2.199 1.00 96.00 83 ALA A C 1
ATOM 668 O O . ALA A 1 83 ? 2.147 6.145 -1.672 1.00 96.00 83 ALA A O 1
ATOM 669 N N . LEU A 1 84 ? 2.876 4.257 -2.666 1.00 96.19 84 LEU A N 1
ATOM 670 C CA . LEU A 1 84 ? 4.314 4.465 -2.462 1.00 96.19 84 LEU A CA 1
ATOM 671 C C . LEU A 1 84 ? 5.051 5.005 -3.694 1.00 96.19 84 LEU A C 1
ATOM 673 O O . LEU A 1 84 ? 6.161 5.515 -3.557 1.00 96.19 84 LEU A O 1
ATOM 677 N N . PHE A 1 85 ? 4.464 4.881 -4.884 1.00 96.31 85 PHE A N 1
ATOM 678 C CA . PHE A 1 85 ? 5.031 5.394 -6.126 1.00 96.31 85 PHE A CA 1
ATOM 679 C C . PHE A 1 85 ? 4.049 6.313 -6.837 1.00 96.31 85 PHE A C 1
ATOM 681 O O . PHE A 1 85 ? 2.889 5.956 -7.055 1.00 96.31 85 PHE A O 1
ATOM 688 N N . ASP A 1 86 ? 4.562 7.452 -7.290 1.00 95.62 86 ASP A N 1
ATOM 689 C CA . ASP A 1 86 ? 3.828 8.323 -8.194 1.00 95.62 86 ASP A CA 1
ATOM 690 C C . ASP A 1 86 ? 3.542 7.606 -9.515 1.00 95.62 86 ASP A C 1
ATOM 692 O O . ASP A 1 86 ? 4.351 6.820 -10.021 1.00 95.62 86 ASP A O 1
ATOM 696 N N . THR A 1 87 ? 2.396 7.923 -10.114 1.00 95.25 87 THR A N 1
ATOM 697 C CA . THR A 1 87 ? 1.975 7.343 -11.394 1.00 95.25 87 THR A CA 1
ATOM 698 C C . THR A 1 87 ? 3.033 7.528 -12.483 1.00 95.25 87 THR A C 1
ATOM 700 O O . THR A 1 87 ? 3.311 6.583 -13.216 1.00 95.25 87 THR A O 1
ATOM 703 N N . GLU A 1 88 ? 3.677 8.696 -12.551 1.00 95.50 88 GLU A N 1
ATOM 704 C CA . GLU A 1 88 ? 4.733 8.968 -13.537 1.00 95.50 88 GLU A CA 1
ATOM 705 C C . GLU A 1 88 ? 5.939 8.038 -13.349 1.00 95.50 88 GLU A C 1
ATOM 707 O O . GLU A 1 88 ? 6.429 7.439 -14.307 1.00 95.50 88 GLU A O 1
ATOM 712 N N . VAL A 1 89 ? 6.352 7.800 -12.098 1.00 95.31 89 VAL A N 1
ATOM 713 C CA . VAL A 1 89 ? 7.436 6.856 -11.786 1.00 95.31 89 VAL A CA 1
ATOM 714 C C . VAL A 1 89 ? 7.072 5.449 -12.255 1.00 95.31 89 VAL A C 1
ATOM 716 O O . VAL A 1 89 ? 7.919 4.758 -12.821 1.00 95.31 89 VAL A O 1
ATOM 719 N N . LEU A 1 90 ? 5.821 5.021 -12.065 1.00 95.06 90 LEU A N 1
ATOM 720 C CA . LEU A 1 90 ? 5.348 3.708 -12.515 1.00 95.06 90 LEU A CA 1
ATOM 721 C C . LEU A 1 90 ? 5.297 3.584 -14.046 1.00 95.06 90 LEU A C 1
ATOM 723 O O . LEU A 1 90 ? 5.569 2.503 -14.573 1.00 95.06 90 LEU A O 1
ATOM 727 N N . LEU A 1 91 ? 4.973 4.664 -14.761 1.00 92.94 91 LEU A N 1
ATOM 728 C CA . LEU A 1 91 ? 4.930 4.686 -16.226 1.00 92.94 91 LEU A CA 1
ATOM 729 C C . LEU A 1 91 ? 6.328 4.652 -16.846 1.00 92.94 91 LEU A C 1
ATOM 731 O O . LEU A 1 91 ? 6.547 3.953 -17.844 1.00 92.94 91 LEU A O 1
ATOM 735 N N . GLU A 1 92 ? 7.273 5.372 -16.247 1.00 92.75 92 GLU A N 1
ATOM 736 C CA . GLU A 1 92 ? 8.625 5.536 -16.777 1.00 92.75 92 GLU A CA 1
ATOM 737 C C . GLU A 1 92 ? 9.596 4.449 -16.305 1.00 92.75 92 GLU A C 1
ATOM 739 O O . GLU A 1 92 ? 10.588 4.181 -16.982 1.00 92.75 92 GLU A O 1
ATOM 744 N N . SER A 1 93 ? 9.305 3.764 -15.197 1.00 94.06 93 SER A N 1
ATOM 745 C CA . SER A 1 93 ? 10.185 2.744 -14.612 1.00 94.06 93 SER A CA 1
ATOM 746 C C . SER A 1 93 ? 9.765 1.314 -14.961 1.00 94.06 93 SER A C 1
ATOM 748 O O . SER A 1 93 ? 8.739 1.045 -15.589 1.00 94.06 93 SER A O 1
ATOM 750 N N . ASN A 1 94 ? 10.590 0.350 -14.558 1.00 92.69 94 ASN A N 1
ATOM 751 C CA . ASN A 1 94 ? 10.186 -1.047 -14.443 1.00 92.69 94 ASN A CA 1
ATOM 752 C C . ASN A 1 94 ? 10.794 -1.678 -13.175 1.00 92.69 94 ASN A C 1
ATOM 754 O O . ASN A 1 94 ? 11.618 -1.067 -12.498 1.00 92.69 94 ASN A O 1
ATOM 758 N N . LEU A 1 95 ? 10.409 -2.915 -12.852 1.00 90.38 95 LEU A N 1
ATOM 759 C CA . LEU A 1 95 ? 10.800 -3.568 -11.596 1.00 90.38 95 LEU A CA 1
ATOM 760 C C . LEU A 1 95 ? 12.322 -3.669 -11.373 1.00 90.38 95 LEU A C 1
ATOM 762 O O . LEU A 1 95 ? 12.768 -3.613 -10.235 1.00 90.38 95 LEU A O 1
ATOM 766 N N . ARG A 1 96 ? 13.121 -3.864 -12.431 1.00 90.00 96 ARG A N 1
ATOM 767 C CA . ARG A 1 96 ? 14.572 -4.143 -12.327 1.00 90.00 96 ARG A CA 1
ATOM 768 C C . ARG A 1 96 ? 15.454 -3.133 -13.065 1.00 90.00 96 ARG A C 1
ATOM 770 O O . ARG A 1 96 ? 16.676 -3.244 -13.036 1.00 90.00 96 ARG A O 1
ATOM 777 N N . GLY A 1 97 ? 14.840 -2.175 -13.745 1.00 91.00 97 GLY A N 1
ATOM 778 C CA . GLY A 1 97 ? 15.469 -1.334 -14.749 1.00 91.00 97 GLY A CA 1
ATOM 779 C C . GLY A 1 97 ? 15.940 -2.117 -15.977 1.00 91.00 97 GLY A C 1
ATOM 780 O O . GLY A 1 97 ? 15.801 -3.337 -16.089 1.00 91.00 97 GLY A O 1
ATOM 781 N N . GLY A 1 98 ? 16.516 -1.392 -16.931 1.00 91.44 98 GLY A N 1
ATOM 782 C CA . GLY A 1 98 ? 17.136 -1.977 -18.116 1.00 91.44 98 GLY A CA 1
ATOM 783 C C . GLY A 1 98 ? 16.226 -2.016 -19.342 1.00 91.44 98 GLY A C 1
ATOM 784 O O . GLY A 1 98 ? 15.192 -1.349 -19.405 1.00 91.44 98 GLY A O 1
ATOM 785 N N . LEU A 1 99 ? 16.681 -2.758 -20.351 1.00 90.19 99 LEU A N 1
ATOM 786 C CA . LEU A 1 99 ? 15.973 -2.944 -21.615 1.00 90.19 99 LEU A CA 1
ATOM 787 C C . LEU A 1 99 ? 14.892 -4.016 -21.471 1.00 90.19 99 LEU A C 1
ATOM 789 O O . LEU A 1 99 ? 15.051 -4.984 -20.719 1.00 90.19 99 LEU A O 1
ATOM 793 N N . SER A 1 100 ? 13.811 -3.870 -22.233 1.00 86.38 100 SER A N 1
ATOM 794 C CA . SER A 1 100 ? 12.806 -4.923 -22.334 1.00 86.38 100 SER A CA 1
ATOM 795 C C . SER A 1 100 ? 13.416 -6.171 -22.980 1.00 86.38 100 SER A C 1
ATOM 797 O O . SER A 1 100 ? 14.143 -6.105 -23.972 1.00 86.38 100 SER A O 1
ATOM 799 N N . LYS A 1 101 ? 13.132 -7.337 -22.388 1.00 86.81 101 LYS A N 1
ATOM 800 C CA . LYS A 1 101 ? 13.563 -8.642 -22.918 1.00 86.81 101 LYS A CA 1
ATOM 801 C C . LYS A 1 101 ? 12.719 -9.098 -24.108 1.00 86.81 101 LYS A C 1
ATOM 803 O O . LYS A 1 101 ? 13.143 -9.994 -24.830 1.00 86.81 101 LYS A O 1
ATOM 808 N N . ILE A 1 102 ? 11.530 -8.516 -24.261 1.00 89.12 102 ILE A N 1
ATOM 809 C CA . ILE A 1 102 ? 10.547 -8.878 -25.285 1.00 89.12 102 ILE A CA 1
ATOM 810 C C . ILE A 1 102 ? 10.700 -7.945 -26.485 1.00 89.12 102 ILE A C 1
ATOM 812 O O . ILE A 1 102 ? 10.865 -8.411 -27.607 1.00 89.12 102 ILE A O 1
ATOM 816 N N . ASP A 1 103 ? 10.717 -6.635 -26.235 1.00 89.06 103 ASP A N 1
ATOM 817 C CA . ASP A 1 103 ? 10.874 -5.615 -27.269 1.00 89.06 103 ASP A CA 1
ATOM 818 C C . ASP A 1 103 ? 12.172 -4.829 -27.068 1.00 89.06 103 ASP A C 1
ATOM 820 O O . ASP A 1 103 ? 12.272 -3.952 -26.211 1.00 89.06 103 ASP A O 1
ATOM 824 N N . LYS A 1 104 ? 13.175 -5.127 -27.895 1.00 86.94 104 LYS A N 1
ATOM 825 C CA . LYS A 1 104 ? 14.489 -4.473 -27.833 1.00 86.94 104 LYS A CA 1
ATOM 826 C C . LYS A 1 104 ? 14.472 -3.025 -28.335 1.00 86.94 104 LYS A C 1
ATOM 828 O O . LYS A 1 104 ? 15.452 -2.322 -28.108 1.00 86.94 104 LYS A O 1
ATOM 833 N N . ASN A 1 105 ? 13.396 -2.591 -28.995 1.00 89.56 105 ASN A N 1
ATOM 834 C CA . ASN A 1 105 ? 13.249 -1.221 -29.490 1.00 89.56 105 ASN A CA 1
ATOM 835 C C . ASN A 1 105 ? 12.681 -0.275 -28.424 1.00 89.56 105 ASN A C 1
ATOM 837 O O . ASN A 1 105 ? 12.761 0.943 -28.574 1.00 89.56 105 ASN A O 1
ATOM 841 N N . THR A 1 106 ? 12.124 -0.819 -27.338 1.00 87.19 106 THR A N 1
ATOM 842 C CA . THR A 1 106 ? 11.645 -0.015 -26.214 1.00 87.19 106 THR A CA 1
ATOM 843 C C . THR A 1 106 ? 12.828 0.673 -25.507 1.00 87.19 106 THR A C 1
ATOM 845 O O . THR A 1 106 ? 13.834 0.011 -25.221 1.00 87.19 106 THR A O 1
ATOM 848 N N . PRO A 1 107 ? 12.716 1.972 -25.155 1.00 88.62 107 PRO A N 1
ATOM 849 C CA . PRO A 1 107 ? 13.744 2.679 -24.398 1.00 88.62 107 PRO A CA 1
ATOM 850 C C . PRO A 1 107 ? 14.100 1.983 -23.081 1.00 88.62 107 PRO A C 1
ATOM 852 O O . PRO A 1 107 ? 13.252 1.389 -22.409 1.00 88.62 107 PRO A O 1
ATOM 855 N N . LYS A 1 108 ? 15.369 2.094 -22.677 1.00 93.00 108 LYS A N 1
ATOM 856 C CA . LYS A 1 108 ? 15.824 1.628 -21.363 1.00 93.00 108 LYS A CA 1
ATOM 857 C C . LYS A 1 108 ? 15.077 2.394 -20.273 1.00 93.00 108 LYS A C 1
ATOM 859 O O . LYS A 1 108 ? 15.114 3.620 -20.259 1.00 93.00 108 LYS A O 1
ATOM 864 N N . ARG A 1 109 ? 14.471 1.669 -19.332 1.00 93.25 109 ARG A N 1
ATOM 865 C CA . ARG A 1 109 ? 13.767 2.267 -18.191 1.00 93.25 109 ARG A CA 1
ATOM 866 C C . ARG A 1 109 ? 14.598 2.181 -16.907 1.00 93.25 109 ARG A C 1
ATOM 868 O O . ARG A 1 109 ? 15.350 1.209 -16.746 1.00 93.25 109 ARG A O 1
ATOM 875 N N . PRO A 1 110 ? 14.499 3.162 -15.997 1.00 95.50 110 PRO A N 1
ATOM 876 C CA . PRO A 1 110 ? 15.043 3.052 -14.649 1.00 95.50 110 PRO A CA 1
ATOM 877 C C . PRO A 1 110 ? 14.361 1.936 -13.845 1.00 95.50 110 PRO A C 1
ATOM 879 O O . PRO A 1 110 ? 13.266 1.471 -14.173 1.00 95.50 110 PRO A O 1
ATOM 882 N N . ALA A 1 111 ? 15.053 1.476 -12.804 1.00 95.50 111 ALA A N 1
ATOM 883 C CA . ALA A 1 111 ? 14.486 0.554 -11.830 1.00 95.50 111 ALA A CA 1
ATOM 884 C C . ALA A 1 111 ? 13.619 1.319 -10.826 1.00 95.50 111 ALA A C 1
ATOM 886 O O . ALA A 1 111 ? 13.980 2.426 -10.427 1.00 95.50 111 ALA A O 1
ATOM 887 N N . LEU A 1 112 ? 12.525 0.704 -10.374 1.00 96.19 112 LEU A N 1
ATOM 888 C CA . LEU A 1 112 ? 11.831 1.155 -9.169 1.00 96.19 112 LEU A CA 1
ATOM 889 C C . LEU A 1 112 ? 12.782 1.116 -7.971 1.00 96.19 112 LEU A C 1
ATOM 891 O O . LEU A 1 112 ? 13.707 0.302 -7.937 1.00 96.19 112 LEU A O 1
ATOM 895 N N . ASN A 1 113 ? 12.533 1.977 -6.980 1.00 95.00 113 ASN A N 1
ATOM 896 C CA . ASN A 1 113 ? 13.328 2.004 -5.758 1.00 95.00 113 ASN A CA 1
ATOM 897 C C . ASN A 1 113 ? 13.312 0.603 -5.106 1.00 95.00 113 ASN A C 1
ATOM 899 O O . ASN A 1 113 ? 12.259 0.181 -4.615 1.00 95.00 113 ASN A O 1
ATOM 903 N N . PRO A 1 114 ? 14.452 -0.115 -5.087 1.00 93.31 114 PRO A N 1
ATOM 904 C CA . PRO A 1 114 ? 14.491 -1.502 -4.638 1.00 93.31 114 PRO A CA 1
ATOM 905 C C . PRO A 1 114 ? 14.113 -1.626 -3.163 1.00 93.31 114 PRO A C 1
ATOM 907 O O . PRO A 1 114 ? 13.474 -2.595 -2.780 1.00 93.31 114 PRO A O 1
ATOM 910 N N . HIS A 1 115 ? 14.413 -0.605 -2.359 1.00 93.56 115 HIS A N 1
ATOM 911 C CA . HIS A 1 115 ? 14.083 -0.564 -0.939 1.00 93.56 115 HIS A CA 1
ATOM 912 C C . HIS A 1 115 ? 12.569 -0.608 -0.689 1.00 93.56 115 HIS A C 1
ATOM 914 O O . HIS A 1 115 ? 12.079 -1.399 0.115 1.00 93.56 115 HIS A O 1
ATOM 920 N N . ILE A 1 116 ? 11.808 0.177 -1.458 1.00 94.62 116 ILE A N 1
ATOM 921 C CA . ILE A 1 116 ? 10.338 0.189 -1.405 1.00 94.62 116 ILE A CA 1
ATOM 922 C C . ILE A 1 116 ? 9.773 -1.136 -1.937 1.00 94.62 116 ILE A C 1
ATOM 924 O O . ILE A 1 116 ? 8.843 -1.700 -1.362 1.00 94.62 116 ILE A O 1
ATOM 928 N N . VAL A 1 117 ? 10.352 -1.677 -3.012 1.00 94.31 117 VAL A N 1
ATOM 929 C CA . VAL A 1 117 ? 9.932 -2.969 -3.581 1.00 94.31 117 VAL A CA 1
ATOM 930 C C . VAL A 1 117 ? 10.140 -4.114 -2.581 1.00 94.31 117 VAL A C 1
ATOM 932 O O . VAL A 1 117 ? 9.254 -4.958 -2.420 1.00 94.31 117 VAL A O 1
ATOM 935 N N . THR A 1 118 ? 11.267 -4.142 -1.870 1.00 92.81 118 THR A N 1
ATOM 936 C CA . THR A 1 118 ? 11.551 -5.121 -0.811 1.00 92.81 118 THR A CA 1
ATOM 937 C C . THR A 1 118 ? 10.577 -4.984 0.356 1.00 92.81 118 THR A C 1
ATOM 939 O O . THR A 1 118 ? 10.079 -5.997 0.845 1.00 92.81 118 THR A O 1
ATOM 942 N N . ALA A 1 119 ? 10.229 -3.757 0.757 1.00 93.81 119 ALA A N 1
ATOM 943 C CA . ALA A 1 119 ? 9.230 -3.516 1.799 1.00 93.81 119 ALA A CA 1
ATOM 944 C C . ALA A 1 119 ? 7.846 -4.095 1.441 1.00 93.81 119 ALA A C 1
ATOM 946 O O . ALA A 1 119 ? 7.202 -4.710 2.288 1.00 93.81 119 ALA A O 1
ATOM 947 N N . ILE A 1 120 ? 7.413 -3.968 0.180 1.00 93.00 120 ILE A N 1
ATOM 948 C CA . ILE A 1 120 ? 6.120 -4.501 -0.291 1.00 93.00 120 ILE A CA 1
ATOM 949 C C . ILE A 1 120 ? 6.154 -6.028 -0.451 1.00 93.00 120 ILE A C 1
ATOM 951 O O . ILE A 1 120 ? 5.176 -6.710 -0.154 1.00 93.00 120 ILE A O 1
ATOM 955 N N . THR A 1 121 ? 7.255 -6.575 -0.973 1.00 87.94 121 THR A N 1
ATOM 956 C CA . THR A 1 121 ? 7.335 -7.998 -1.355 1.00 87.94 121 THR A CA 1
ATOM 957 C C . THR A 1 121 ? 7.850 -8.912 -0.246 1.00 87.94 121 THR A C 1
ATOM 959 O O . THR A 1 121 ? 7.718 -10.133 -0.361 1.00 87.94 121 THR A O 1
ATOM 962 N N . GLY A 1 122 ? 8.461 -8.352 0.801 1.00 78.25 122 GLY A N 1
ATOM 963 C CA . GLY A 1 122 ? 9.097 -9.103 1.885 1.00 78.25 122 GLY A CA 1
ATOM 964 C C . GLY A 1 122 ? 10.314 -9.923 1.442 1.00 78.25 122 GLY A C 1
ATOM 965 O O . GLY A 1 122 ? 10.775 -10.779 2.196 1.00 78.25 122 GLY A O 1
ATOM 966 N N . LYS A 1 123 ? 10.819 -9.704 0.221 1.00 63.00 123 LYS A N 1
ATOM 967 C CA . LYS A 1 123 ? 11.977 -10.409 -0.336 1.00 63.00 123 LYS A CA 1
ATOM 968 C C . LYS A 1 123 ? 13.142 -9.429 -0.520 1.00 63.00 123 LYS A C 1
ATOM 970 O O . LYS A 1 123 ? 12.914 -8.368 -1.106 1.00 63.00 123 LYS A O 1
ATOM 975 N N . PRO A 1 124 ? 14.347 -9.760 -0.018 1.00 49.97 124 PRO A N 1
ATOM 976 C CA . PRO A 1 124 ? 15.548 -8.971 -0.279 1.00 49.97 124 PRO A CA 1
ATOM 977 C C . PRO A 1 124 ? 15.911 -8.968 -1.768 1.00 49.97 124 PRO A C 1
ATOM 979 O O . PRO A 1 124 ? 15.572 -9.949 -2.476 1.00 49.97 124 PRO A O 1
#

Radius of gyration: 28.94 Å; chains: 1; bounding box: 70×26×85 Å